Protein AF-A0A4Y3JAZ4-F1 (afdb_monomer_lite)

Organism: Acinetobacter pittii (NCBI:txid48296)

Radius of gyration: 12.81 Å; chains: 1; bounding box: 24×24×38 Å

Structure (mmCIF, N/CA/C/O backbone):
data_AF-A0A4Y3JAZ4-F1
#
_entry.id   AF-A0A4Y3JAZ4-F1
#
loop_
_atom_site.group_PDB
_atom_site.id
_atom_site.type_symbol
_atom_site.label_atom_id
_atom_site.label_alt_id
_atom_site.label_comp_id
_atom_site.label_asym_id
_atom_site.label_entity_id
_atom_site.label_seq_id
_atom_site.pdbx_PDB_ins_code
_atom_site.Cartn_x
_atom_site.Cartn_y
_atom_site.Cartn_z
_atom_site.occupancy
_atom_site.B_iso_or_equiv
_atom_site.auth_seq_id
_atom_site.auth_comp_id
_atom_site.auth_asym_id
_atom_site.auth_atom_id
_atom_site.pdbx_PDB_model_num
ATOM 1 N N . MET A 1 1 ? 1.120 3.402 15.787 1.00 43.09 1 MET A N 1
ATOM 2 C CA . MET A 1 1 ? 2.543 3.304 15.344 1.00 43.09 1 MET A CA 1
ATOM 3 C C . MET A 1 1 ? 2.696 4.007 13.991 1.00 43.09 1 MET A C 1
ATOM 5 O O . MET A 1 1 ? 1.691 4.128 13.309 1.00 43.09 1 MET A O 1
ATOM 9 N N . PHE A 1 2 ? 3.879 4.499 13.588 1.00 40.75 2 PHE A N 1
ATOM 10 C CA . PHE A 1 2 ? 4.023 5.347 12.386 1.00 40.75 2 PHE A CA 1
ATOM 11 C C . PHE A 1 2 ? 5.051 4.799 11.379 1.00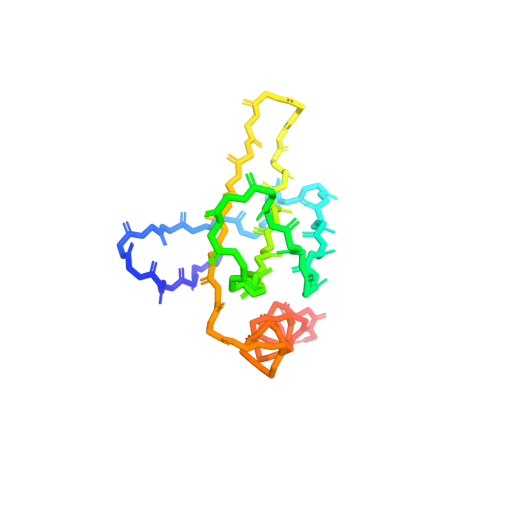 40.75 2 PHE A C 1
ATOM 13 O O . PHE A 1 2 ? 6.130 4.362 11.780 1.00 40.75 2 PHE A O 1
ATOM 20 N N . ILE A 1 3 ? 4.733 4.854 10.082 1.00 44.56 3 ILE A N 1
ATOM 21 C CA . ILE A 1 3 ? 5.663 4.627 8.960 1.00 44.56 3 ILE A CA 1
ATOM 22 C C . ILE A 1 3 ? 5.868 5.987 8.269 1.00 44.56 3 ILE A C 1
ATOM 24 O O . ILE A 1 3 ? 4.887 6.663 7.969 1.00 44.56 3 ILE A O 1
ATOM 28 N N . ARG A 1 4 ? 7.125 6.423 8.074 1.00 39.69 4 ARG A N 1
ATOM 29 C CA . ARG A 1 4 ? 7.479 7.663 7.353 1.00 39.69 4 ARG A CA 1
ATOM 30 C C . ARG A 1 4 ? 7.873 7.313 5.919 1.00 39.69 4 ARG A C 1
ATOM 32 O O . ARG A 1 4 ? 8.970 6.815 5.695 1.00 39.69 4 ARG A O 1
ATOM 39 N N . HIS A 1 5 ? 7.005 7.633 4.973 1.00 45.09 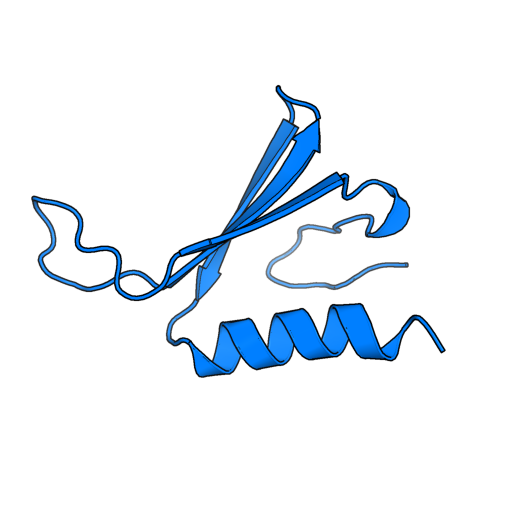5 HIS A N 1
ATOM 40 C CA . HIS A 1 5 ? 7.330 7.756 3.554 1.00 45.09 5 HIS A CA 1
ATOM 41 C C . HIS A 1 5 ? 6.816 9.147 3.149 1.00 45.09 5 HIS A C 1
ATOM 43 O O . HIS A 1 5 ? 5.700 9.499 3.524 1.00 45.09 5 HIS A O 1
ATOM 49 N N . GLU A 1 6 ? 7.695 9.999 2.613 1.00 50.12 6 GLU A N 1
ATOM 50 C CA . GLU A 1 6 ? 7.463 11.420 2.275 1.00 50.12 6 GLU A CA 1
ATOM 51 C C . GLU A 1 6 ? 6.391 12.157 3.116 1.00 50.12 6 GLU A C 1
ATOM 53 O O . GLU A 1 6 ? 5.261 12.387 2.705 1.00 50.12 6 GLU A O 1
ATOM 58 N N . LYS A 1 7 ? 6.768 12.520 4.354 1.00 45.00 7 LYS A N 1
ATOM 59 C CA . LYS A 1 7 ? 6.028 13.388 5.301 1.00 45.00 7 LYS A CA 1
ATOM 60 C C . LYS A 1 7 ? 4.516 13.134 5.454 1.00 45.00 7 LYS A C 1
ATOM 62 O O . LYS A 1 7 ? 3.798 14.045 5.862 1.00 45.00 7 LYS A O 1
ATOM 67 N N . LYS A 1 8 ? 4.038 11.901 5.288 1.00 55.66 8 LYS A N 1
ATOM 68 C CA . LYS A 1 8 ? 2.716 11.520 5.797 1.00 55.66 8 LYS A CA 1
ATOM 69 C C . LYS A 1 8 ? 2.834 10.397 6.810 1.00 55.66 8 LYS A C 1
ATOM 71 O O . LYS A 1 8 ? 3.581 9.439 6.643 1.00 55.66 8 LYS A O 1
ATOM 76 N N . VAL A 1 9 ? 2.148 10.591 7.926 1.00 64.44 9 VAL A N 1
ATOM 77 C CA . VAL A 1 9 ? 2.120 9.660 9.043 1.00 64.44 9 VAL A CA 1
ATOM 78 C C . VAL A 1 9 ? 0.820 8.879 8.933 1.00 64.44 9 VAL A C 1
ATOM 80 O O . VAL A 1 9 ? -0.250 9.425 9.187 1.00 64.44 9 VAL A O 1
ATOM 83 N N . ILE A 1 10 ? 0.913 7.616 8.526 1.00 68.38 10 ILE A N 1
ATOM 84 C CA . ILE A 1 10 ? -0.243 6.721 8.434 1.00 68.38 10 ILE A CA 1
ATOM 85 C C . ILE A 1 10 ? -0.419 6.018 9.780 1.00 68.38 10 ILE A C 1
ATOM 87 O O . ILE A 1 10 ? 0.504 5.349 10.252 1.00 68.38 10 ILE A O 1
ATOM 91 N N . ASN A 1 11 ? -1.591 6.183 10.401 1.00 72.81 11 ASN A N 1
ATOM 92 C CA . ASN A 1 11 ? -1.966 5.390 11.566 1.00 72.81 11 ASN A CA 1
ATOM 93 C C . ASN A 1 11 ? -2.516 4.039 11.099 1.00 72.81 11 ASN A C 1
ATOM 95 O O . ASN A 1 11 ? -3.624 3.961 10.571 1.00 72.81 11 ASN A O 1
ATOM 99 N N . THR A 1 12 ? -1.728 2.988 11.302 1.00 74.56 12 THR A N 1
ATOM 100 C CA . THR A 1 12 ? -2.051 1.625 10.871 1.00 74.56 12 THR A CA 1
ATOM 101 C C . THR A 1 12 ? -3.260 1.030 11.587 1.00 74.56 12 THR A C 1
ATOM 103 O O . THR A 1 12 ? -3.942 0.194 11.008 1.00 74.56 12 THR A O 1
ATOM 106 N N . ASP A 1 13 ? -3.572 1.504 12.796 1.00 78.25 13 ASP A N 1
ATOM 107 C CA . ASP A 1 13 ? -4.675 0.986 13.620 1.00 78.25 13 ASP A CA 1
ATOM 108 C C . ASP A 1 13 ? -6.055 1.332 13.031 1.00 78.25 13 ASP A C 1
ATOM 110 O O . ASP A 1 13 ? -7.057 0.697 13.344 1.00 78.25 13 ASP A O 1
ATOM 114 N N . ASN A 1 14 ? -6.099 2.334 12.148 1.00 80.31 14 ASN A N 1
ATOM 115 C CA . ASN A 1 14 ? -7.320 2.810 11.500 1.00 80.31 14 ASN A CA 1
ATOM 116 C C . ASN A 1 14 ? -7.508 2.241 10.087 1.00 80.31 14 ASN A C 1
ATOM 118 O O . ASN A 1 14 ? -8.453 2.624 9.397 1.00 80.31 14 ASN A O 1
ATOM 122 N N . ILE A 1 15 ? -6.600 1.385 9.613 1.00 84.56 15 ILE A N 1
ATOM 123 C CA . ILE A 1 15 ? -6.697 0.810 8.272 1.00 84.56 15 ILE A CA 1
ATOM 124 C C . ILE A 1 15 ? -7.810 -0.239 8.268 1.00 84.56 15 ILE A C 1
ATOM 126 O O . ILE A 1 15 ? -7.731 -1.238 8.977 1.00 84.56 15 ILE A O 1
ATOM 130 N N . ARG A 1 16 ? -8.837 -0.037 7.435 1.00 85.88 16 ARG A N 1
ATOM 131 C CA . ARG A 1 16 ? -9.879 -1.048 7.197 1.00 85.88 16 ARG A CA 1
ATOM 132 C C . ARG A 1 16 ? -9.468 -2.014 6.099 1.00 85.88 16 ARG A C 1
ATOM 134 O O . ARG A 1 16 ? -9.621 -3.220 6.255 1.00 85.88 16 ARG A O 1
ATOM 141 N N . VAL A 1 17 ? -9.002 -1.476 4.973 1.00 87.75 17 VAL A N 1
ATOM 142 C CA . VAL A 1 17 ? -8.708 -2.251 3.762 1.00 87.75 17 VAL A CA 1
ATOM 143 C C . VAL A 1 17 ? -7.483 -1.680 3.063 1.00 87.75 17 VAL A C 1
ATOM 145 O O . VAL A 1 17 ? -7.297 -0.466 3.002 1.00 87.75 17 VAL A O 1
ATOM 148 N N . ILE A 1 18 ? -6.672 -2.571 2.497 1.00 88.31 18 ILE A N 1
ATOM 149 C CA . ILE A 1 18 ? -5.571 -2.237 1.598 1.00 88.31 18 ILE A CA 1
ATOM 150 C C . ILE A 1 18 ? -5.876 -2.882 0.246 1.00 88.31 18 ILE A C 1
ATOM 152 O O . ILE A 1 18 ? -6.072 -4.092 0.172 1.00 88.31 18 ILE A O 1
ATOM 156 N N . SER A 1 19 ? -5.931 -2.071 -0.808 1.00 89.06 19 SER A N 1
ATOM 157 C CA . SER A 1 19 ? -6.066 -2.518 -2.195 1.00 89.06 19 SER A CA 1
ATOM 158 C C . SER A 1 19 ? -4.734 -2.348 -2.909 1.00 89.06 19 SER A C 1
ATOM 160 O O . SER A 1 19 ? -4.137 -1.272 -2.858 1.00 89.06 19 SER A O 1
ATOM 162 N N . ILE A 1 20 ? -4.271 -3.406 -3.565 1.00 89.38 20 ILE A N 1
ATOM 163 C CA . ILE A 1 20 ? -2.984 -3.451 -4.258 1.00 89.38 20 ILE A CA 1
ATOM 164 C C . ILE A 1 20 ? -3.256 -3.413 -5.760 1.00 89.38 20 ILE A C 1
ATOM 166 O O . ILE A 1 20 ? -4.086 -4.173 -6.255 1.00 89.38 20 ILE A O 1
ATOM 170 N N . HIS A 1 21 ? -2.566 -2.519 -6.461 1.00 87.25 21 HIS A N 1
ATOM 171 C CA . HIS A 1 21 ? -2.692 -2.317 -7.897 1.00 87.25 21 HIS A CA 1
ATOM 1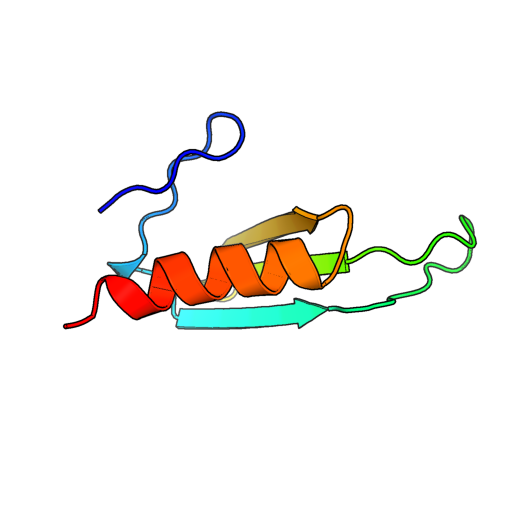72 C C . HIS A 1 21 ? -1.305 -2.440 -8.525 1.00 87.25 21 HIS A C 1
ATOM 174 O O . HIS A 1 21 ? -0.464 -1.553 -8.367 1.00 87.25 21 HIS A O 1
ATOM 180 N N . GLU A 1 22 ? -1.065 -3.557 -9.203 1.00 83.69 22 GLU A N 1
ATOM 181 C CA . GLU A 1 22 ? 0.191 -3.848 -9.896 1.00 83.69 22 GLU A CA 1
ATOM 182 C C . GLU A 1 22 ? -0.020 -3.764 -11.403 1.00 83.69 22 GLU A C 1
ATOM 184 O O . GLU A 1 22 ? -1.071 -4.164 -11.911 1.00 83.69 22 GLU A O 1
ATOM 189 N N . ASP A 1 23 ? 0.974 -3.230 -12.111 1.00 77.56 23 ASP A N 1
ATOM 190 C CA . ASP A 1 23 ? 0.975 -3.107 -13.571 1.00 77.56 23 ASP A CA 1
ATOM 191 C C . ASP A 1 23 ? -0.280 -2.437 -14.167 1.00 77.56 23 ASP A C 1
ATOM 193 O O . ASP A 1 23 ? -0.647 -2.679 -15.325 1.00 77.56 23 ASP A O 1
ATOM 197 N N . GLU A 1 24 ? -0.937 -1.542 -13.418 1.00 72.38 24 GLU A N 1
ATOM 198 C CA . GLU A 1 24 ? -2.078 -0.802 -13.948 1.00 72.38 24 GLU A CA 1
ATOM 199 C C . GLU A 1 24 ? -1.606 0.166 -15.037 1.00 72.38 24 GLU A C 1
ATOM 201 O O . GLU A 1 24 ? -0.873 1.132 -14.800 1.00 72.38 24 GLU A O 1
ATOM 206 N N . ARG A 1 25 ? -2.044 -0.110 -16.269 1.00 69.69 25 ARG A N 1
ATOM 207 C CA . ARG A 1 25 ? -1.752 0.713 -17.441 1.00 69.69 25 ARG A CA 1
ATOM 208 C C . ARG A 1 25 ? -2.828 1.773 -17.592 1.00 69.69 25 ARG A C 1
ATOM 210 O O . ARG A 1 25 ? -3.946 1.487 -18.017 1.00 69.69 25 ARG A O 1
ATOM 217 N N . PHE A 1 26 ? -2.476 3.018 -17.300 1.00 66.81 26 PHE A N 1
ATOM 218 C CA . PHE A 1 26 ? -3.352 4.145 -17.592 1.00 66.81 26 PHE A CA 1
ATOM 219 C C . PHE A 1 26 ? -3.341 4.424 -19.098 1.00 66.81 26 PHE A C 1
ATOM 221 O O . PHE A 1 26 ? -2.278 4.596 -19.706 1.00 66.81 26 PHE A O 1
ATOM 228 N N . MET A 1 27 ? -4.531 4.471 -19.707 1.00 59.59 27 MET A N 1
ATOM 229 C CA . MET A 1 27 ? -4.705 4.869 -21.106 1.00 59.59 27 MET A CA 1
ATOM 230 C C . MET A 1 27 ? -4.240 6.324 -21.271 1.00 59.59 27 MET A C 1
ATOM 232 O O . MET A 1 27 ? -4.990 7.255 -21.002 1.00 59.59 27 MET A O 1
ATOM 236 N N . GLY A 1 28 ? -2.976 6.521 -21.647 1.00 60.62 28 GLY A N 1
ATOM 237 C CA . GLY A 1 28 ? -2.395 7.845 -21.880 1.00 60.62 28 GLY A CA 1
ATOM 238 C C . GLY A 1 28 ? -0.897 7.951 -21.600 1.00 60.62 28 GLY A C 1
ATOM 239 O O . GLY A 1 28 ? -0.215 8.667 -22.324 1.00 60.62 28 GLY A O 1
ATOM 240 N N . THR A 1 29 ? -0.362 7.228 -20.608 1.00 64.12 29 THR A N 1
ATOM 241 C CA . THR A 1 29 ? 1.075 7.292 -20.260 1.00 64.12 29 THR A CA 1
ATOM 242 C C . THR A 1 29 ? 1.861 6.067 -20.709 1.00 64.12 29 THR A C 1
ATOM 244 O O . THR A 1 29 ? 3.072 6.153 -20.859 1.00 64.12 29 THR A O 1
ATOM 247 N N . GLY A 1 30 ? 1.201 4.924 -20.930 1.00 58.25 30 GLY A N 1
ATOM 248 C CA . GLY A 1 30 ? 1.841 3.669 -21.355 1.00 58.25 30 GLY A CA 1
ATOM 249 C C . GLY A 1 30 ? 2.701 2.993 -20.279 1.00 58.25 30 GLY A C 1
ATOM 250 O O . GLY A 1 30 ? 2.852 1.775 -20.308 1.00 58.25 30 GLY A O 1
ATOM 251 N N . GLU A 1 31 ? 3.207 3.756 -19.312 1.00 61.19 31 GLU A N 1
ATOM 252 C CA . GLU A 1 31 ? 3.986 3.245 -18.192 1.00 61.19 31 GLU A CA 1
ATOM 253 C C . GLU A 1 31 ? 3.084 2.546 -17.162 1.00 61.19 31 GLU A C 1
ATOM 255 O O . GLU A 1 31 ? 2.082 3.136 -16.730 1.00 61.19 31 GLU A O 1
ATOM 260 N N . PRO A 1 32 ? 3.409 1.296 -16.780 1.00 65.81 32 PRO A N 1
ATOM 261 C CA . PRO A 1 32 ? 2.737 0.619 -15.683 1.00 65.81 32 PRO A CA 1
ATOM 262 C C . PRO A 1 32 ? 2.989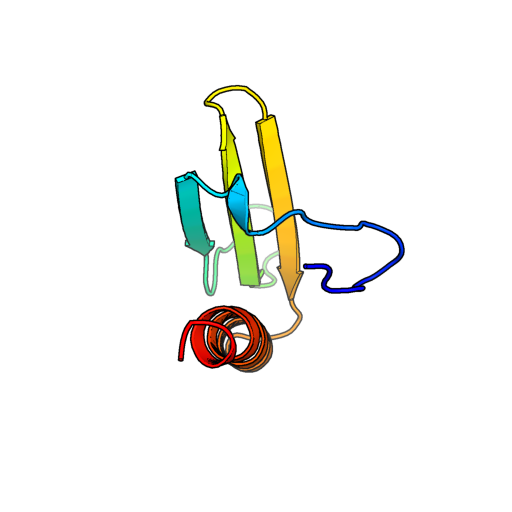 1.394 -14.391 1.00 65.81 32 PRO A C 1
ATOM 264 O O . PRO A 1 32 ? 4.121 1.779 -14.100 1.00 65.81 32 PRO A O 1
ATOM 267 N N . LYS A 1 33 ? 1.932 1.627 -13.612 1.00 76.00 33 LYS A N 1
ATOM 268 C CA . LYS A 1 33 ? 2.065 2.194 -12.270 1.00 76.00 33 LYS A CA 1
ATOM 269 C C . LYS A 1 33 ? 1.710 1.148 -11.235 1.00 76.00 33 LYS A C 1
ATOM 271 O O . LYS A 1 33 ? 0.641 0.548 -11.294 1.00 76.00 33 LYS A O 1
ATOM 276 N N . ASN A 1 34 ? 2.596 1.011 -10.260 1.00 84.94 34 ASN A N 1
ATOM 277 C CA . ASN A 1 34 ? 2.387 0.190 -9.083 1.00 84.94 34 ASN A CA 1
ATOM 278 C C . ASN A 1 34 ? 1.941 1.110 -7.949 1.00 84.94 34 ASN A C 1
ATOM 280 O O . ASN A 1 34 ? 2.609 2.098 -7.643 1.00 84.94 34 ASN A O 1
ATOM 284 N N . TYR A 1 35 ? 0.780 0.851 -7.355 1.00 87.62 35 TYR A N 1
ATOM 285 C CA . TYR A 1 35 ? 0.301 1.656 -6.239 1.00 87.62 35 TYR A CA 1
ATOM 286 C C . TYR A 1 35 ? -0.565 0.863 -5.267 1.00 87.62 35 TYR A C 1
ATOM 288 O O . TYR A 1 35 ? -1.192 -0.141 -5.596 1.00 87.62 35 TYR A O 1
ATOM 296 N N . VAL A 1 36 ? -0.612 1.349 -4.034 1.00 89.38 36 VAL A N 1
ATOM 297 C CA . VAL A 1 36 ? -1.444 0.808 -2.965 1.00 89.38 36 VAL A CA 1
ATOM 298 C C . VAL A 1 36 ? -2.452 1.869 -2.557 1.00 89.38 36 VAL A C 1
ATOM 300 O O . VAL A 1 36 ? -2.082 3.013 -2.298 1.00 89.38 36 VAL A O 1
ATOM 303 N N . THR A 1 37 ? -3.727 1.492 -2.478 1.00 89.44 37 THR A N 1
ATOM 304 C CA . THR A 1 37 ? -4.783 2.332 -1.906 1.00 89.44 37 THR A CA 1
ATOM 305 C C . THR A 1 37 ? -5.129 1.830 -0.508 1.00 89.44 37 THR A C 1
ATOM 307 O O . THR A 1 37 ? -5.528 0.680 -0.336 1.00 89.44 37 THR A O 1
ATOM 310 N N . ILE A 1 38 ? -4.988 2.690 0.493 1.00 89.62 38 ILE A N 1
ATOM 311 C CA . ILE A 1 38 ? -5.275 2.406 1.899 1.00 89.62 38 ILE A CA 1
ATOM 312 C C . ILE A 1 38 ? -6.582 3.099 2.258 1.00 89.62 38 ILE A C 1
ATOM 314 O O . ILE A 1 38 ? -6.661 4.320 2.184 1.00 89.62 38 ILE A O 1
ATOM 318 N N . TYR A 1 39 ? -7.590 2.338 2.667 1.00 90.25 39 TYR A N 1
ATOM 319 C CA . TYR A 1 39 ? -8.892 2.858 3.071 1.00 90.25 39 TYR A CA 1
ATOM 320 C C . TYR A 1 39 ? -8.985 2.900 4.598 1.00 90.25 39 TYR A C 1
ATOM 322 O O . TYR A 1 39 ? -8.963 1.854 5.255 1.00 90.25 39 TYR A O 1
ATOM 330 N N . PHE A 1 40 ? -9.133 4.101 5.158 1.00 86.81 40 PHE A N 1
ATOM 331 C CA . PHE A 1 40 ? -9.472 4.302 6.572 1.00 86.81 40 PHE A CA 1
ATOM 332 C C . PHE A 1 40 ? -10.996 4.338 6.749 1.00 86.81 40 PHE A C 1
ATOM 334 O O . PHE A 1 40 ? -11.551 3.717 7.654 1.00 86.81 40 PHE A O 1
ATOM 341 N N . THR A 1 41 ? -11.696 5.005 5.824 1.00 85.38 41 THR A N 1
ATOM 342 C CA . THR A 1 41 ? -13.163 5.002 5.700 1.00 85.38 41 THR A CA 1
ATOM 343 C C . THR A 1 41 ? -13.568 5.024 4.224 1.00 85.38 41 THR A C 1
ATOM 345 O O . THR A 1 41 ? -12.726 5.214 3.354 1.00 85.38 41 THR A O 1
ATOM 348 N N . ASP A 1 42 ? -14.861 4.897 3.915 1.00 80.19 42 ASP A N 1
ATOM 349 C CA . ASP A 1 42 ? -15.353 4.934 2.525 1.00 80.19 42 ASP A CA 1
ATOM 350 C C . ASP A 1 42 ? -15.093 6.290 1.830 1.00 80.19 42 ASP A C 1
ATOM 352 O O . ASP A 1 42 ? -15.154 6.391 0.607 1.00 80.19 42 ASP A O 1
ATOM 356 N N . LYS A 1 43 ? -14.822 7.345 2.611 1.00 83.88 43 LYS A N 1
ATOM 357 C CA . LYS A 1 43 ? -14.512 8.698 2.121 1.00 83.88 43 LYS A CA 1
ATOM 358 C C . LYS A 1 43 ? -13.064 9.117 2.375 1.00 83.88 43 LYS A C 1
ATOM 360 O O . LYS A 1 43 ? -12.671 10.187 1.921 1.00 83.88 43 LYS A O 1
ATOM 365 N N . ASP A 1 44 ? -12.304 8.311 3.112 1.00 85.06 44 ASP A N 1
ATOM 366 C CA . ASP A 1 44 ? -10.932 8.613 3.513 1.00 85.06 44 ASP A CA 1
ATOM 367 C C . ASP A 1 44 ? -10.015 7.485 3.055 1.00 85.06 44 ASP A C 1
ATOM 369 O O . ASP A 1 44 ? -9.987 6.396 3.641 1.00 85.06 44 ASP A O 1
ATOM 373 N N . GLN A 1 45 ? -9.304 7.763 1.968 1.00 87.88 45 GLN A N 1
ATOM 374 C CA . GLN A 1 45 ? -8.380 6.843 1.335 1.00 87.88 45 GLN A CA 1
ATOM 375 C C . GLN A 1 45 ? -7.073 7.558 1.005 1.00 87.88 45 GLN A C 1
ATOM 377 O O . GLN A 1 45 ? -7.074 8.719 0.595 1.00 87.88 45 GLN A O 1
ATOM 382 N N . GLU A 1 46 ? -5.970 6.827 1.096 1.00 86.62 46 GLU A N 1
ATOM 383 C CA . GLU A 1 46 ? -4.647 7.296 0.707 1.00 86.62 46 GLU A CA 1
ATOM 384 C C . GLU A 1 46 ? -4.091 6.431 -0.417 1.00 86.62 46 GLU A C 1
ATOM 386 O O . GLU A 1 46 ? -4.175 5.208 -0.350 1.00 86.62 46 GLU A O 1
ATOM 391 N N . LYS A 1 47 ? -3.492 7.053 -1.436 1.00 87.31 47 LYS A N 1
ATOM 392 C CA . LYS A 1 47 ? -2.793 6.338 -2.509 1.00 87.31 47 LYS A CA 1
ATOM 393 C C . LYS A 1 47 ? -1.290 6.530 -2.381 1.00 87.31 47 LYS A C 1
ATOM 395 O O . LYS A 1 47 ? -0.817 7.663 -2.373 1.00 87.31 47 LYS A O 1
ATOM 400 N N . LEU A 1 48 ? -0.560 5.423 -2.321 1.00 86.06 48 LEU A N 1
ATOM 401 C CA . LEU A 1 48 ? 0.898 5.378 -2.298 1.00 86.06 48 LEU A CA 1
ATOM 402 C C . LEU A 1 48 ? 1.387 4.775 -3.609 1.00 86.06 48 LEU A C 1
ATOM 404 O O . LEU A 1 48 ? 0.993 3.661 -3.942 1.00 86.06 48 LEU A O 1
ATOM 408 N N . TYR A 1 49 ? 2.217 5.507 -4.343 1.00 85.75 49 TYR A N 1
ATOM 409 C CA . TYR A 1 49 ? 2.807 5.044 -5.597 1.00 85.75 49 TYR A CA 1
ATOM 410 C C . TYR A 1 49 ? 4.194 4.466 -5.334 1.00 85.75 49 TYR A C 1
ATOM 412 O O . TYR A 1 49 ? 4.906 4.951 -4.457 1.00 85.75 49 TYR A O 1
ATOM 420 N N . PHE A 1 50 ? 4.549 3.445 -6.100 1.00 85.19 50 PHE A N 1
ATOM 421 C CA . PHE A 1 50 ? 5.798 2.710 -5.985 1.00 85.19 50 PHE A CA 1
ATOM 422 C C . PHE A 1 50 ? 6.407 2.515 -7.366 1.00 85.19 50 PHE A C 1
ATOM 424 O O . PHE A 1 50 ? 5.687 2.377 -8.361 1.00 85.19 50 PHE A O 1
ATOM 431 N N . ASP A 1 51 ? 7.732 2.434 -7.408 1.00 84.38 51 ASP A N 1
ATOM 432 C CA . ASP A 1 51 ? 8.449 2.233 -8.664 1.00 84.38 51 ASP A CA 1
ATOM 433 C C . ASP A 1 51 ? 8.386 0.761 -9.108 1.00 84.38 51 ASP A C 1
ATOM 435 O O . ASP A 1 51 ? 8.519 0.450 -10.291 1.00 84.38 51 ASP A O 1
ATOM 439 N N . SER A 1 52 ? 8.138 -0.170 -8.176 1.00 84.38 52 SER A N 1
ATOM 440 C CA . SER A 1 52 ? 8.054 -1.608 -8.461 1.00 84.38 52 SER A CA 1
ATOM 441 C C . SER A 1 52 ? 7.185 -2.387 -7.466 1.00 84.38 52 SER A C 1
ATOM 443 O O . SER A 1 52 ? 6.997 -1.981 -6.316 1.00 84.38 52 SER A O 1
ATOM 445 N N . SER A 1 53 ? 6.724 -3.568 -7.886 1.00 86.06 53 SER A N 1
ATOM 446 C CA . SER A 1 53 ? 6.060 -4.559 -7.024 1.00 86.06 53 SER A CA 1
ATOM 447 C C . SER A 1 53 ? 6.903 -4.990 -5.819 1.00 86.06 53 SER A C 1
ATOM 449 O O . SER A 1 53 ? 6.372 -5.252 -4.739 1.00 86.06 53 SER A O 1
ATOM 451 N N . ASP A 1 54 ? 8.232 -5.021 -5.948 1.00 88.38 54 ASP A N 1
ATOM 452 C CA . ASP A 1 54 ? 9.120 -5.375 -4.834 1.00 88.38 54 ASP A CA 1
ATOM 453 C C . ASP A 1 54 ? 9.053 -4.352 -3.692 1.00 88.38 54 ASP A C 1
ATOM 455 O O . ASP A 1 54 ? 9.156 -4.712 -2.516 1.00 88.38 54 ASP A O 1
ATOM 459 N N . GLU A 1 55 ? 8.856 -3.071 -4.008 1.00 86.62 55 GLU A N 1
ATOM 460 C CA . GLU A 1 55 ? 8.670 -2.033 -2.992 1.00 86.62 55 GLU A CA 1
ATOM 461 C C . GLU A 1 55 ? 7.312 -2.135 -2.301 1.00 86.62 55 GLU A C 1
ATOM 463 O O . GLU A 1 55 ? 7.245 -1.966 -1.079 1.00 86.62 55 GLU A O 1
ATOM 468 N N . ILE A 1 56 ? 6.262 -2.509 -3.040 1.00 88.00 56 ILE A N 1
ATOM 469 C CA . ILE A 1 56 ? 4.957 -2.846 -2.458 1.00 88.00 56 ILE A CA 1
ATOM 470 C C . ILE A 1 56 ? 5.122 -3.995 -1.461 1.00 88.00 56 ILE A C 1
ATOM 472 O O . ILE A 1 56 ? 4.689 -3.887 -0.314 1.00 88.00 56 ILE A O 1
ATOM 476 N N . ASN A 1 57 ? 5.816 -5.068 -1.844 1.00 87.06 57 ASN A N 1
ATOM 477 C CA . ASN A 1 57 ? 6.050 -6.212 -0.964 1.00 87.06 57 ASN A CA 1
ATOM 478 C C . ASN A 1 57 ? 6.845 -5.832 0.293 1.00 87.06 57 ASN A C 1
ATOM 480 O O . ASN A 1 57 ? 6.512 -6.273 1.395 1.00 87.06 57 ASN A O 1
ATOM 484 N N . LYS A 1 58 ? 7.862 -4.969 0.174 1.00 87.88 58 LYS A N 1
ATOM 485 C CA . LYS A 1 58 ? 8.583 -4.425 1.340 1.00 87.88 58 LYS A CA 1
ATOM 486 C C . LYS A 1 58 ? 7.656 -3.619 2.250 1.00 87.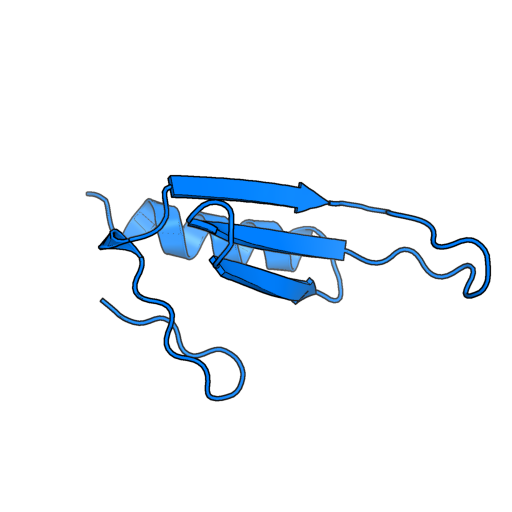88 58 LYS A C 1
ATOM 488 O O . LYS A 1 58 ? 7.705 -3.796 3.467 1.00 87.88 58 LYS A O 1
ATOM 493 N N . PHE A 1 59 ? 6.800 -2.771 1.681 1.00 85.12 59 PHE A N 1
ATOM 494 C CA . PHE A 1 59 ? 5.815 -1.995 2.433 1.00 85.12 59 PHE A CA 1
ATOM 495 C C . PHE A 1 59 ? 4.826 -2.900 3.188 1.00 85.12 59 PHE A C 1
ATOM 497 O O . PHE A 1 59 ? 4.627 -2.725 4.391 1.00 85.12 59 PHE A O 1
ATOM 504 N N . LEU A 1 60 ? 4.272 -3.917 2.526 1.00 83.69 60 LEU A N 1
ATOM 505 C CA . LEU A 1 60 ? 3.356 -4.883 3.140 1.00 83.69 60 LEU A CA 1
ATOM 506 C C . LEU A 1 60 ? 4.041 -5.717 4.230 1.00 83.69 60 LEU A C 1
ATOM 508 O O . LEU A 1 60 ? 3.473 -5.934 5.300 1.00 83.69 60 LEU A O 1
ATOM 512 N N . ASN A 1 61 ? 5.290 -6.132 4.013 1.00 85.50 61 ASN A N 1
ATOM 513 C CA . ASN A 1 61 ? 6.064 -6.846 5.027 1.00 85.50 61 ASN A CA 1
ATOM 514 C C . ASN A 1 61 ? 6.321 -5.989 6.270 1.00 85.50 61 ASN A C 1
ATOM 516 O O . ASN A 1 61 ? 6.234 -6.508 7.382 1.00 85.50 61 ASN A O 1
ATOM 520 N N . LEU A 1 62 ? 6.582 -4.687 6.112 1.00 82.88 62 LEU A N 1
ATOM 521 C CA . LEU A 1 62 ? 6.715 -3.747 7.232 1.00 82.88 62 LEU A CA 1
ATOM 522 C C . LEU A 1 62 ? 5.407 -3.566 8.012 1.00 82.88 62 LEU A C 1
ATOM 524 O O . LEU A 1 62 ? 5.455 -3.343 9.221 1.00 82.88 62 LEU A O 1
ATOM 528 N N . LEU A 1 63 ? 4.253 -3.663 7.347 1.00 79.00 63 LEU A N 1
ATOM 529 C CA . LEU A 1 63 ? 2.951 -3.676 8.016 1.00 79.00 63 LEU A CA 1
ATOM 530 C C . LEU A 1 63 ? 2.738 -4.981 8.801 1.00 79.00 63 LEU A C 1
ATOM 532 O O . LEU A 1 63 ? 2.306 -4.935 9.950 1.00 79.00 63 LEU A O 1
ATOM 536 N N . ASN A 1 64 ? 3.093 -6.130 8.220 1.00 72.69 64 ASN A N 1
ATOM 537 C CA . ASN A 1 64 ? 2.872 -7.448 8.828 1.00 72.69 64 ASN A CA 1
ATOM 538 C C . ASN A 1 64 ? 3.834 -7.785 9.979 1.00 72.69 64 ASN A C 1
ATOM 540 O O . ASN A 1 64 ? 3.426 -8.405 10.958 1.00 72.69 64 ASN A O 1
ATOM 544 N N . THR A 1 65 ? 5.099 -7.366 9.906 1.00 63.50 65 THR A N 1
ATOM 545 C CA . THR A 1 65 ? 6.125 -7.671 10.930 1.00 63.50 65 THR A CA 1
ATOM 546 C C . THR A 1 65 ? 5.899 -6.986 12.279 1.00 63.50 65 THR A C 1
ATOM 548 O O . THR A 1 65 ? 6.618 -7.269 13.229 1.00 63.50 65 THR A O 1
ATOM 551 N N . LYS A 1 66 ? 4.900 -6.107 12.395 1.00 53.53 66 LYS A N 1
ATOM 552 C CA . LYS A 1 66 ? 4.547 -5.406 13.640 1.00 53.53 66 LYS A CA 1
ATOM 553 C C . LYS A 1 66 ? 3.332 -5.999 14.366 1.00 53.53 66 LYS A C 1
ATOM 555 O O . LYS A 1 66 ? 2.950 -5.463 15.399 1.00 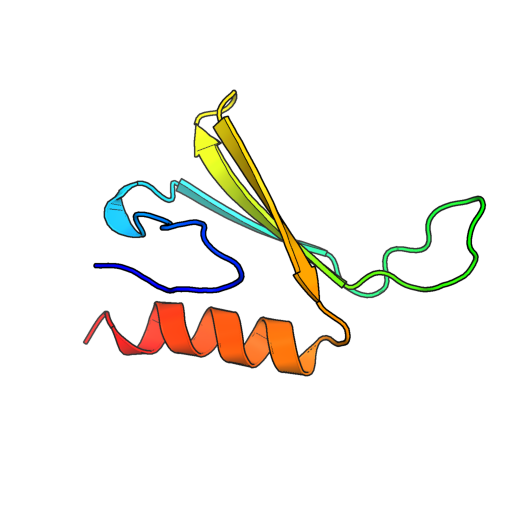53.53 66 LYS A O 1
ATOM 560 N N . ASN A 1 67 ? 2.755 -7.086 13.843 1.00 46.66 67 ASN A N 1
ATOM 561 C CA . ASN A 1 67 ? 1.623 -7.810 14.440 1.00 46.66 67 ASN A CA 1
ATOM 562 C C . ASN A 1 67 ? 2.032 -9.061 15.252 1.00 46.66 67 ASN A C 1
ATOM 564 O O . ASN A 1 67 ? 1.170 -9.888 15.545 1.00 46.66 67 ASN A O 1
ATOM 568 N N . PHE A 1 68 ? 3.312 -9.208 15.619 1.00 40.72 68 PHE A N 1
ATOM 569 C CA . PHE A 1 68 ? 3.812 -10.286 16.485 1.00 40.72 68 PHE A CA 1
ATOM 570 C C . PHE A 1 68 ? 4.630 -9.742 17.654 1.00 40.72 68 PHE A C 1
ATOM 572 O O . PHE A 1 68 ? 5.478 -8.853 17.411 1.00 40.72 68 PHE A O 1
#

Sequence (68 aa):
MFIRHEKKVINTDNIRVISIHEDERFMGTGEPKNYVTIYFTDKDQEKLYFDSSDEINKFLNLLNTKNF

Secondary structure (DSSP, 8-state):
-EEEETTEEEEGGG--EEEEEEEEE-TTT-SEEEEEEEEEETTEEEEEEESSHHHHHHHHHHHHTT--

Foldseek 3Di:
DFDDDPPDTDDLVLFPDKDWAFQDQDPPPRDGWTWIWTDSDPPDIDIDTDPHPVVVVVVVVVSVVVPD

pLDDT: mean 74.82, std 15.42, range [39.69, 90.25]